Protein AF-A0A0J8TJM2-F1 (afdb_monomer)

Radius of gyration: 32.51 Å; Cα contacts (8 Å, |Δi|>4): 36; chains: 1; bounding box: 49×40×106 Å

Secondary structure (DSSP, 8-state):
------------------------------SSHHHHHHHHHHGGGS--S-EEEEEEETTEEEEEESSS-PPPTT------------

Foldseek 3Di:
DDDDDDDDDDDDDPDDDDDDPDDDDDDDPVPDPVVVVVVVVCVLVVFAPDWDFDDDDPPDTDTHGPDPGDRDPPDDDDDDDPPPPD

InterPro domains:
  IPR004100 ATPase, F1/V1/A1 complex, alpha/beta subunit, N-terminal domain [PF02874] (53-81)
  IPR036121 ATPase, F1/V1/A1 complex, a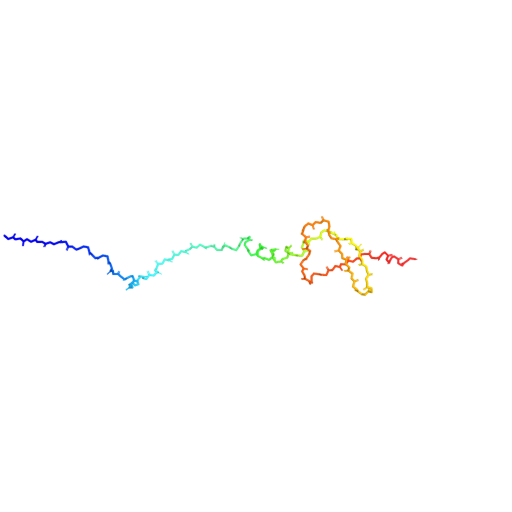lpha/beta subunit, N-terminal domain superfamily [SSF50615] (50-80)

Solvent-accessible surface area (backbone atoms only — not comparable to full-atom values): 6400 Å² total; per-residue (Å²): 137,90,80,84,83,91,78,92,79,89,84,80,79,95,80,78,90,78,86,85,85,70,92,70,91,74,75,83,80,83,65,67,58,70,60,50,59,55,47,60,65,52,50,58,77,70,39,59,96,68,66,45,83,73,48,75,60,86,94,46,72,44,68,45,57,92,55,93,62,66,59,51,90,90,62,86,83,86,77,94,69,91,77,76,89,123

Sequence (86 aa):
MFKSGVARTFGRSAFARPASTILSSTRSAVGNNALRALSARYASTEAGKTGKIHQVIGAVVDVKFDTEQLPAILNALETENGATFG

Nearest PDB structures (foldseek):
  8i7r-assembly1_L1  TM=2.228E-01  e=3.716E+00  Mus musculus

Organism: NCBI:txid454286

Structure (mmCIF, N/CA/C/O backbone):
data_AF-A0A0J8TJM2-F1
#
_entry.id   AF-A0A0J8TJM2-F1
#
loop_
_atom_site.group_PDB
_atom_site.id
_atom_site.type_symbol
_atom_site.label_atom_id
_atom_site.label_alt_id
_atom_site.label_comp_id
_atom_site.label_asym_id
_atom_site.label_entity_id
_atom_site.label_seq_id
_atom_site.pdbx_PDB_ins_code
_atom_site.Cartn_x
_atom_site.Cartn_y
_atom_site.Cartn_z
_atom_site.occupancy
_atom_site.B_iso_or_equiv
_atom_site.auth_seq_id
_atom_site.auth_comp_id
_atom_site.auth_asym_id
_atom_site.auth_atom_id
_atom_site.pdbx_PDB_model_num
ATOM 1 N N . MET A 1 1 ? -32.761 -18.386 83.668 1.00 48.88 1 MET A N 1
ATOM 2 C CA . MET A 1 1 ? -33.363 -18.103 82.344 1.00 48.88 1 MET A CA 1
ATOM 3 C C . MET A 1 1 ? -32.242 -17.828 81.355 1.00 48.88 1 MET A C 1
ATOM 5 O O . MET A 1 1 ? -31.685 -16.741 81.367 1.00 48.88 1 MET A O 1
ATOM 9 N N . PHE A 1 2 ? -31.864 -18.822 80.553 1.00 47.91 2 PHE A N 1
ATOM 10 C CA . PHE A 1 2 ? -30.934 -18.627 79.442 1.00 47.91 2 PHE A CA 1
ATOM 11 C C . PHE A 1 2 ? -31.704 -18.006 78.274 1.00 47.91 2 PHE A C 1
ATOM 13 O O . PHE A 1 2 ? -32.716 -18.559 77.852 1.00 47.91 2 PHE A O 1
ATOM 20 N N . LYS A 1 3 ? -31.247 -16.867 77.755 1.00 53.12 3 LYS A N 1
ATOM 21 C CA . LYS A 1 3 ? -31.659 -16.371 76.438 1.00 53.12 3 LYS A CA 1
ATOM 22 C C . LYS A 1 3 ? -30.410 -16.271 75.572 1.00 53.12 3 LYS A C 1
ATOM 24 O O . LYS A 1 3 ? -29.709 -15.267 75.574 1.00 53.12 3 LYS A O 1
ATOM 29 N N . SER A 1 4 ? -30.112 -17.383 74.911 1.00 54.69 4 SER A N 1
ATOM 30 C CA . SER A 1 4 ? -29.251 -17.463 73.735 1.00 54.69 4 SER A CA 1
ATOM 31 C C . SER A 1 4 ? -29.811 -16.601 72.597 1.00 54.69 4 SER A C 1
ATOM 33 O O . SER A 1 4 ? -31.019 -16.382 72.511 1.00 54.69 4 SER A O 1
ATOM 35 N N . GLY A 1 5 ? -28.937 -16.134 71.702 1.00 55.94 5 GLY A N 1
ATOM 36 C CA . GLY A 1 5 ? -29.370 -15.406 70.509 1.00 55.94 5 GLY A CA 1
ATOM 37 C C . GLY A 1 5 ? -28.248 -14.981 69.566 1.00 55.94 5 GLY A C 1
ATOM 38 O O . GLY A 1 5 ? -28.149 -13.811 69.221 1.00 55.94 5 GLY A O 1
ATOM 39 N N . VAL A 1 6 ? -27.397 -15.923 69.157 1.00 57.41 6 VAL A N 1
ATOM 40 C CA . VAL A 1 6 ? -26.543 -15.799 67.964 1.00 57.41 6 VAL A CA 1
ATOM 41 C C . VAL A 1 6 ? -27.400 -16.025 66.713 1.00 57.41 6 VAL A C 1
ATOM 43 O O . VAL A 1 6 ? -28.029 -17.072 66.622 1.00 57.41 6 VAL A O 1
ATOM 46 N N . ALA A 1 7 ? -27.376 -15.081 65.764 1.00 52.22 7 ALA A N 1
ATOM 47 C CA . ALA A 1 7 ? -27.503 -15.241 64.295 1.00 52.22 7 ALA A CA 1
ATOM 48 C C . ALA A 1 7 ? -27.613 -13.817 63.699 1.00 52.22 7 ALA A C 1
ATOM 50 O O . ALA A 1 7 ? -28.530 -13.091 64.051 1.00 52.22 7 ALA A O 1
ATOM 51 N N . ARG A 1 8 ? -26.697 -13.231 62.913 1.00 56.97 8 ARG A N 1
ATOM 52 C CA . ARG A 1 8 ? -25.946 -13.684 61.726 1.00 56.97 8 ARG A CA 1
ATOM 53 C C . ARG A 1 8 ? -26.815 -14.359 60.669 1.00 56.97 8 ARG A C 1
ATOM 55 O O . ARG A 1 8 ? -26.754 -15.569 60.533 1.00 56.97 8 ARG A O 1
ATOM 62 N N . THR A 1 9 ? -27.494 -13.560 59.849 1.00 57.31 9 THR A N 1
ATOM 63 C CA . THR A 1 9 ? -27.811 -13.932 58.460 1.00 57.31 9 THR A CA 1
ATOM 64 C C . THR A 1 9 ? -27.859 -12.685 57.584 1.00 57.31 9 THR A C 1
ATOM 66 O O . THR A 1 9 ? -28.850 -11.959 57.537 1.00 57.31 9 THR A O 1
ATOM 69 N N . PHE A 1 10 ? -26.745 -12.458 56.890 1.00 54.22 10 PHE A N 1
ATOM 70 C CA . PHE A 1 10 ? -26.696 -11.763 55.611 1.00 54.22 10 PHE A CA 1
ATOM 71 C C . PHE A 1 10 ? -27.649 -12.461 54.634 1.00 54.22 10 PHE A C 1
ATOM 73 O O . PHE A 1 10 ? -27.633 -13.686 54.546 1.00 54.22 10 PHE A O 1
ATOM 80 N N . GLY A 1 11 ? -28.451 -11.697 53.894 1.00 57.19 11 GLY A N 1
ATOM 81 C CA . GLY A 1 11 ? -29.247 -12.245 52.796 1.00 57.19 11 GLY A CA 1
ATOM 82 C C . GLY A 1 11 ? -30.653 -11.674 52.718 1.00 57.19 11 GLY A C 1
ATOM 83 O O . GLY A 1 11 ? -31.617 -12.325 53.104 1.00 57.19 11 GLY A O 1
ATOM 84 N N . ARG A 1 12 ? -30.790 -10.474 52.151 1.00 48.75 12 ARG A N 1
ATOM 85 C CA . ARG A 1 12 ? -32.053 -10.053 51.538 1.00 48.75 12 ARG A CA 1
ATOM 86 C C . ARG A 1 12 ? -31.763 -9.246 50.277 1.00 48.75 12 ARG A C 1
ATOM 88 O O . ARG A 1 12 ? -31.597 -8.035 50.306 1.00 48.75 12 ARG A O 1
ATOM 95 N N . SER A 1 13 ? -31.597 -10.006 49.196 1.00 48.25 13 SER A N 1
ATOM 96 C CA . SER A 1 13 ? -32.029 -9.710 47.826 1.00 48.25 13 SER A CA 1
ATOM 97 C C . SER A 1 13 ? -32.451 -8.260 47.542 1.00 48.25 13 SER A C 1
ATOM 99 O O . SER A 1 13 ? -33.547 -7.834 47.911 1.00 48.25 13 SER A O 1
ATOM 101 N N . ALA A 1 14 ? -31.602 -7.554 46.793 1.00 54.31 14 ALA A N 1
ATOM 102 C CA . ALA A 1 14 ? -31.872 -6.265 46.166 1.00 54.31 14 ALA A CA 1
ATOM 103 C C . ALA A 1 14 ? -32.887 -6.395 45.012 1.00 54.31 14 ALA A C 1
ATOM 105 O O . ALA A 1 14 ? -32.540 -6.298 43.839 1.00 54.31 14 ALA A O 1
ATOM 106 N N . PHE A 1 15 ? -34.158 -6.595 45.355 1.00 57.03 15 PHE A N 1
ATOM 107 C CA . PHE A 1 15 ? -35.284 -6.380 44.446 1.00 57.03 15 PHE A CA 1
ATOM 108 C C . PHE A 1 15 ? -36.308 -5.467 45.124 1.00 57.03 15 PHE A C 1
ATOM 110 O O . PHE A 1 15 ? -37.329 -5.918 45.630 1.00 57.03 15 PHE A O 1
ATOM 117 N N . ALA A 1 16 ? -36.018 -4.165 45.144 1.00 56.69 16 ALA A N 1
ATOM 118 C CA . ALA A 1 16 ? -37.013 -3.124 45.386 1.00 56.69 16 ALA A CA 1
ATOM 119 C C . ALA A 1 16 ? -36.560 -1.818 44.707 1.00 56.69 16 ALA A C 1
ATOM 121 O O . ALA A 1 16 ? -35.510 -1.266 45.020 1.00 56.69 16 ALA A O 1
ATOM 122 N N . ARG A 1 17 ? -37.344 -1.376 43.720 1.00 58.50 17 ARG A N 1
ATOM 123 C CA . ARG A 1 17 ? -37.143 -0.183 42.878 1.00 58.50 17 ARG A CA 1
ATOM 124 C C . ARG A 1 17 ? -37.184 1.101 43.725 1.00 58.50 17 ARG A C 1
ATOM 126 O O . ARG A 1 17 ? -38.052 1.190 44.592 1.00 58.50 17 ARG A O 1
ATOM 133 N N . PRO A 1 18 ? -36.408 2.141 43.377 1.00 48.44 18 PRO A N 1
ATOM 134 C CA . PRO A 1 18 ? -36.855 3.510 43.614 1.00 48.44 18 PRO A CA 1
ATOM 135 C C . PRO A 1 18 ? -36.842 4.351 42.329 1.00 48.44 18 PRO A C 1
ATOM 137 O O . PRO A 1 18 ? -35.991 4.208 41.454 1.00 48.44 18 PRO A O 1
ATOM 140 N N . ALA A 1 19 ? -37.856 5.205 42.224 1.00 53.78 19 ALA A N 1
ATOM 141 C CA . ALA A 1 19 ? -38.123 6.106 41.116 1.00 53.78 19 ALA A CA 1
ATOM 142 C C . ALA A 1 19 ? -36.979 7.110 40.894 1.00 53.78 19 ALA A C 1
ATOM 144 O O . ALA A 1 19 ? -36.549 7.788 41.824 1.00 53.78 19 ALA A O 1
ATOM 145 N N . SER A 1 20 ? -36.518 7.245 39.650 1.00 54.12 20 SER A N 1
ATOM 146 C CA . SER A 1 20 ? -35.527 8.247 39.259 1.00 54.12 20 SER A CA 1
ATOM 147 C C . SER A 1 20 ? -36.213 9.549 38.844 1.00 54.12 20 SER A C 1
ATOM 149 O O . SER A 1 20 ? -36.355 9.840 37.657 1.00 54.12 20 SER A O 1
ATOM 151 N N . THR A 1 21 ? -36.616 10.352 39.827 1.00 59.50 21 THR A N 1
ATOM 152 C CA . THR A 1 21 ? -36.688 11.804 39.631 1.00 59.50 21 THR A CA 1
ATOM 153 C C . THR A 1 21 ? -35.285 12.352 39.843 1.00 59.50 21 THR A C 1
ATOM 155 O O . THR A 1 21 ? -34.890 12.572 40.982 1.00 59.50 21 THR A O 1
ATOM 158 N N . ILE A 1 22 ? -34.537 12.58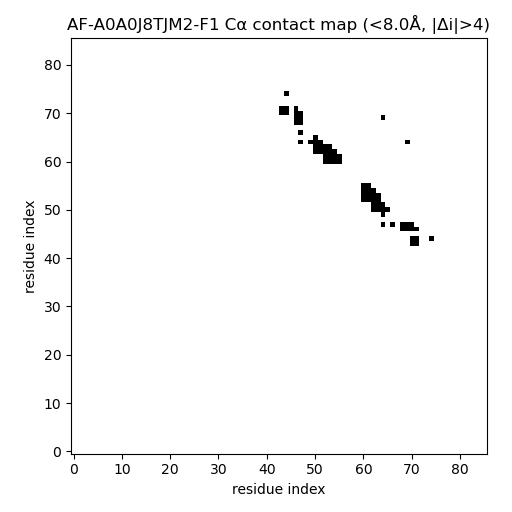5 38.764 1.00 51.25 22 ILE A N 1
ATOM 159 C CA . ILE A 1 22 ? -33.454 13.574 38.758 1.00 51.25 22 ILE A CA 1
ATOM 160 C C . ILE A 1 22 ? -33.552 14.339 37.440 1.00 51.25 22 ILE A C 1
ATOM 162 O O . ILE A 1 22 ? -33.165 13.855 36.379 1.00 51.25 22 ILE A O 1
ATOM 166 N N . LEU A 1 23 ? -34.093 15.556 37.533 1.00 67.06 23 LEU A N 1
ATOM 167 C CA . LEU A 1 23 ? -33.781 16.612 36.587 1.00 67.06 23 LEU A CA 1
ATOM 168 C C . LEU A 1 23 ? -32.281 16.889 36.693 1.00 67.06 23 LEU A C 1
ATOM 170 O O . LEU A 1 23 ? -31.817 17.427 37.695 1.00 67.06 23 LEU A O 1
ATOM 174 N N . SER A 1 24 ? -31.531 16.580 35.645 1.00 52.72 24 SER A N 1
ATOM 175 C CA . SER A 1 24 ? -30.203 17.144 35.441 1.00 52.72 24 SER A CA 1
ATOM 176 C C . SER A 1 24 ? -30.163 17.777 34.061 1.00 52.72 24 SER A C 1
ATOM 178 O O . SER A 1 24 ? -29.891 17.139 33.047 1.00 52.72 24 SER A O 1
ATOM 180 N N . SER A 1 25 ? -30.464 19.075 34.060 1.00 63.94 25 SER A N 1
ATOM 181 C CA . SER A 1 25 ? -29.809 20.044 33.191 1.00 63.94 25 SER A CA 1
ATOM 182 C C . SER A 1 25 ? -28.349 19.641 33.005 1.00 63.94 25 SER A C 1
ATOM 184 O O . SER A 1 25 ? -27.637 19.595 34.000 1.00 63.94 25 SER A O 1
ATOM 186 N N . THR A 1 26 ? -27.910 19.460 31.764 1.00 54.53 26 THR A N 1
ATOM 187 C CA . THR A 1 26 ? -26.740 20.166 31.230 1.00 54.53 26 THR A CA 1
ATOM 188 C C . THR A 1 26 ? -26.650 19.966 29.718 1.00 54.53 26 THR A C 1
ATOM 190 O O . THR A 1 26 ? -26.333 18.904 29.204 1.00 54.53 26 THR A O 1
ATOM 193 N N . ARG A 1 27 ? -26.973 21.049 29.007 1.00 56.03 27 ARG A N 1
ATOM 194 C CA . ARG A 1 27 ? -26.126 21.674 27.983 1.00 56.03 27 ARG A CA 1
ATOM 195 C C . ARG A 1 27 ? -25.325 20.698 27.116 1.00 56.03 27 ARG A C 1
ATOM 197 O O . ARG A 1 27 ? -24.301 20.187 27.545 1.00 56.03 27 ARG A O 1
ATOM 204 N N . SER A 1 28 ? -25.769 20.575 25.865 1.00 55.44 28 SER A N 1
ATOM 205 C CA . SER A 1 28 ? -24.925 20.492 24.669 1.00 55.44 28 SER A CA 1
ATOM 206 C C . SER A 1 28 ? -23.446 20.186 24.951 1.00 55.44 28 SER A C 1
ATOM 208 O O . SER A 1 28 ? -22.611 21.085 25.011 1.00 55.44 28 SER A O 1
ATOM 210 N N . ALA A 1 29 ? -23.112 18.902 25.068 1.00 52.62 29 ALA A N 1
ATOM 211 C CA . ALA A 1 29 ? -21.753 18.416 24.835 1.00 52.62 29 ALA A CA 1
ATOM 212 C C . ALA A 1 29 ? -21.517 18.231 23.320 1.00 52.62 29 ALA A C 1
ATOM 214 O O . ALA A 1 29 ? -20.867 17.285 22.876 1.00 52.62 29 ALA A O 1
ATOM 215 N N . VAL A 1 30 ? -22.093 19.122 22.503 1.00 56.84 30 VAL A N 1
ATOM 216 C CA . VAL A 1 30 ? -21.832 19.223 21.067 1.00 56.84 30 VAL A CA 1
ATOM 217 C C . VAL A 1 30 ? -20.558 20.042 20.920 1.00 56.84 30 VAL A C 1
ATOM 219 O O . VAL A 1 30 ? -20.579 21.244 20.688 1.00 56.84 30 VAL A O 1
ATOM 222 N N . GLY A 1 31 ? -19.424 19.403 21.158 1.00 63.12 31 GLY A N 1
ATOM 223 C CA . GLY A 1 31 ? -18.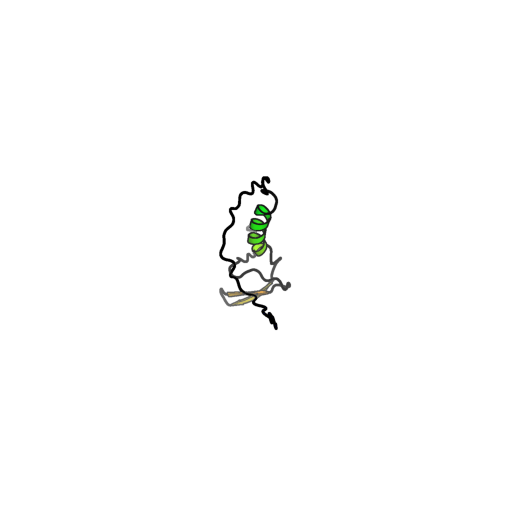132 20.057 21.040 1.00 63.12 31 GLY A CA 1
ATOM 224 C C . GLY A 1 31 ? -17.025 19.032 21.163 1.00 63.12 31 GLY A C 1
ATOM 225 O O . GLY A 1 31 ? -16.923 18.337 22.168 1.00 63.12 31 GLY A O 1
ATOM 226 N N . ASN A 1 32 ? -16.214 18.922 20.117 1.00 59.69 32 ASN A N 1
ATOM 227 C CA . ASN A 1 32 ? -14.994 18.115 20.004 1.00 59.69 32 ASN A CA 1
ATOM 228 C C . ASN A 1 32 ? -15.172 16.595 19.853 1.00 59.69 32 ASN A C 1
ATOM 230 O O . ASN A 1 32 ? -14.433 15.994 19.076 1.00 59.69 32 ASN A O 1
ATOM 234 N N . ASN A 1 33 ? -16.153 15.957 20.499 1.00 63.91 33 ASN A N 1
ATOM 235 C CA . ASN A 1 33 ? -16.260 14.488 20.458 1.00 63.91 33 ASN A CA 1
ATOM 236 C C . ASN A 1 33 ? -16.731 13.937 19.098 1.00 63.91 33 ASN A C 1
ATOM 238 O O . ASN A 1 33 ? -16.219 12.923 18.627 1.00 63.91 33 ASN A O 1
ATOM 242 N N . ALA A 1 34 ? -17.660 14.632 18.435 1.00 67.19 34 ALA A N 1
ATOM 243 C CA . ALA A 1 34 ? -18.140 14.245 17.106 1.00 67.19 34 ALA A CA 1
ATOM 244 C C . ALA A 1 34 ? -17.041 14.368 16.034 1.00 67.19 34 ALA A C 1
ATOM 246 O O . ALA A 1 34 ? -16.908 13.496 15.179 1.00 67.19 34 ALA A O 1
ATOM 247 N N . LEU A 1 35 ? -16.201 15.406 16.123 1.00 70.19 35 LEU A N 1
ATOM 248 C CA . LEU A 1 35 ? -15.091 15.613 15.188 1.00 70.19 35 LEU A CA 1
ATOM 249 C C . LEU A 1 35 ? -13.979 14.575 15.385 1.00 70.19 35 LEU A C 1
ATOM 251 O O . LEU A 1 35 ? -13.418 14.093 14.407 1.00 70.19 35 LEU A O 1
ATOM 255 N N . ARG A 1 36 ? -13.721 14.161 16.634 1.00 71.56 36 ARG A N 1
ATOM 256 C CA . ARG A 1 36 ? -12.744 13.109 16.965 1.00 71.56 36 ARG A CA 1
ATOM 257 C C . ARG A 1 36 ? -13.159 11.725 16.466 1.00 71.56 36 ARG A C 1
ATOM 259 O O . ARG A 1 36 ? -12.312 10.934 16.070 1.00 71.56 36 ARG A O 1
ATOM 266 N N . ALA A 1 37 ? -14.456 11.423 16.495 1.00 72.19 37 ALA A N 1
ATOM 267 C CA . ALA A 1 37 ? -14.984 10.153 16.000 1.00 72.19 37 ALA A CA 1
ATOM 268 C C . ALA A 1 37 ? -14.899 10.044 14.468 1.00 72.19 37 ALA A C 1
ATOM 270 O O . ALA A 1 37 ? -14.651 8.962 13.938 1.00 72.19 37 ALA A O 1
ATOM 271 N N . LEU A 1 38 ? -15.081 11.162 13.761 1.00 76.19 38 LEU A N 1
ATOM 272 C CA . LEU A 1 38 ? -14.912 11.234 12.310 1.00 76.19 38 LEU A CA 1
ATOM 273 C C . LEU A 1 38 ? -13.431 11.191 11.915 1.00 76.19 38 LEU A C 1
ATOM 275 O O . LEU A 1 38 ? -13.065 10.420 11.028 1.00 76.19 38 LEU A O 1
ATOM 279 N N . SER A 1 39 ? -12.570 11.941 12.614 1.00 74.56 39 SER A N 1
ATOM 280 C CA . SER A 1 39 ? -11.130 11.933 12.344 1.00 74.56 39 SER A CA 1
ATOM 281 C C . SER A 1 39 ? -10.490 10.582 12.651 1.00 74.56 39 SER A C 1
ATOM 283 O O . SER A 1 39 ? -9.653 10.137 11.885 1.00 74.56 39 SER A O 1
ATOM 285 N N . ALA A 1 40 ? -10.922 9.867 13.694 1.00 71.69 40 ALA A N 1
ATOM 286 C CA . ALA A 1 40 ? -10.412 8.528 13.996 1.00 71.69 40 ALA A CA 1
ATOM 287 C C . ALA A 1 40 ? -10.715 7.497 12.893 1.00 71.69 40 ALA A C 1
ATOM 289 O O . ALA A 1 40 ? -9.920 6.585 12.690 1.00 71.69 40 ALA A O 1
ATOM 290 N N . ARG A 1 41 ? -11.831 7.644 12.159 1.00 67.75 41 ARG A N 1
ATOM 291 C CA . ARG A 1 41 ? -12.122 6.791 10.991 1.00 67.75 41 ARG A CA 1
ATOM 292 C C . ARG A 1 41 ? -11.218 7.113 9.802 1.00 67.75 41 ARG A C 1
ATOM 294 O O . ARG A 1 41 ? -10.811 6.200 9.099 1.00 67.75 41 ARG A O 1
ATOM 301 N N . TYR A 1 42 ? -10.900 8.391 9.601 1.00 66.00 42 TYR A N 1
ATOM 302 C CA . TYR A 1 42 ? -9.999 8.851 8.537 1.00 66.00 42 TYR A CA 1
ATOM 303 C C . TYR A 1 42 ? -8.508 8.770 8.910 1.00 66.00 42 TYR A C 1
ATOM 305 O O . TYR A 1 42 ? -7.646 8.788 8.039 1.00 66.00 42 TYR A O 1
ATOM 313 N N . ALA A 1 43 ? -8.167 8.596 10.186 1.00 64.25 43 ALA A N 1
ATOM 314 C CA . ALA A 1 43 ? -6.781 8.448 10.627 1.00 64.25 43 ALA A CA 1
ATOM 315 C C . ALA A 1 43 ? -6.117 7.188 10.038 1.00 64.25 43 ALA A C 1
ATOM 317 O O . ALA A 1 43 ? -4.904 7.148 9.853 1.00 64.25 43 ALA A O 1
ATOM 318 N N . SER A 1 44 ? -6.906 6.168 9.684 1.00 61.19 44 SER A N 1
ATOM 319 C CA . SER A 1 44 ? -6.418 4.957 9.013 1.00 61.19 44 SER A CA 1
ATOM 320 C C . SER A 1 44 ? -5.974 5.190 7.562 1.00 61.19 44 SER A C 1
ATOM 322 O O . SER A 1 44 ? -5.216 4.378 7.033 1.00 61.19 44 SER A O 1
ATOM 324 N N . THR A 1 45 ? -6.401 6.288 6.925 1.00 60.00 45 THR A N 1
ATOM 325 C CA . THR A 1 45 ? -5.929 6.698 5.587 1.00 60.00 45 THR A CA 1
ATOM 326 C C . THR A 1 45 ? -4.664 7.562 5.619 1.00 60.00 45 THR A C 1
ATOM 328 O O . THR A 1 45 ? -4.034 7.731 4.584 1.00 60.00 45 THR A O 1
ATOM 331 N N . GLU A 1 46 ? -4.240 8.063 6.785 1.00 61.72 46 GLU A N 1
ATOM 332 C CA . GLU A 1 46 ? -3.020 8.888 6.923 1.00 61.72 46 GLU A CA 1
ATOM 333 C C . GLU A 1 46 ? -1.753 8.062 7.236 1.00 61.72 46 GLU A C 1
ATOM 335 O O . GLU A 1 46 ? -0.639 8.585 7.317 1.00 61.72 46 GLU A O 1
ATOM 340 N N . ALA A 1 47 ? -1.907 6.752 7.428 1.00 57.56 47 ALA A N 1
ATOM 341 C CA . ALA A 1 47 ? -0.843 5.848 7.834 1.00 57.56 47 ALA A CA 1
ATOM 342 C C . ALA A 1 47 ? -0.094 5.250 6.623 1.00 57.56 47 ALA A C 1
ATOM 344 O O . ALA A 1 47 ? -0.484 4.210 6.100 1.00 57.56 47 ALA A O 1
ATOM 345 N N . GLY A 1 48 ? 1.005 5.895 6.212 1.00 60.12 48 GLY A N 1
ATOM 346 C CA . GLY A 1 48 ? 1.967 5.363 5.232 1.00 60.12 48 GLY A CA 1
ATOM 347 C C . GLY A 1 48 ? 2.508 6.446 4.299 1.00 60.12 48 GLY A C 1
ATOM 348 O O . GLY A 1 48 ? 1.916 6.737 3.271 1.00 60.12 48 GLY A O 1
ATOM 349 N N . LYS A 1 49 ? 3.634 7.072 4.667 1.00 71.81 49 LYS A N 1
ATOM 350 C CA . LYS A 1 49 ? 4.130 8.308 4.029 1.00 71.81 49 LYS A CA 1
ATOM 351 C C . LYS A 1 49 ? 4.582 8.146 2.575 1.00 71.81 49 LYS A C 1
ATOM 353 O O . LYS A 1 49 ? 4.480 9.111 1.837 1.00 71.81 49 LYS A O 1
ATOM 358 N N . THR A 1 50 ? 5.118 6.986 2.194 1.00 84.88 50 THR A N 1
ATOM 359 C CA . THR A 1 50 ? 5.506 6.552 0.832 1.00 84.88 50 THR A CA 1
ATOM 360 C C . THR A 1 50 ? 6.164 5.173 0.985 1.00 84.88 50 THR A C 1
ATOM 362 O O . THR A 1 50 ? 6.858 4.935 1.975 1.00 84.88 50 THR A O 1
ATOM 365 N N . GLY A 1 51 ? 5.950 4.261 0.036 1.00 89.12 51 GLY A N 1
ATOM 366 C CA . GLY A 1 51 ? 6.644 2.971 -0.043 1.00 89.12 51 GLY A CA 1
ATOM 367 C C . GLY A 1 51 ? 7.490 2.873 -1.312 1.00 89.12 51 GLY A C 1
ATOM 368 O O . GLY A 1 51 ? 7.306 3.651 -2.247 1.00 89.12 51 GLY A O 1
ATOM 369 N N . LYS A 1 52 ? 8.420 1.918 -1.358 1.00 91.50 52 LYS A N 1
ATOM 370 C CA . LYS A 1 52 ? 9.227 1.620 -2.551 1.00 91.50 52 LYS A CA 1
ATOM 371 C C . LYS A 1 52 ? 8.821 0.274 -3.131 1.00 91.50 52 LYS A C 1
ATOM 373 O O . LYS A 1 52 ? 8.590 -0.678 -2.389 1.00 91.50 52 LYS A O 1
ATOM 378 N N . ILE A 1 53 ? 8.777 0.180 -4.455 1.00 92.56 53 ILE A N 1
ATOM 379 C CA . ILE A 1 53 ? 8.544 -1.093 -5.143 1.00 92.56 53 ILE A CA 1
ATOM 380 C C . ILE A 1 53 ? 9.751 -2.004 -4.892 1.00 92.56 53 ILE A C 1
ATOM 382 O O . ILE A 1 53 ? 10.892 -1.597 -5.113 1.00 92.56 53 ILE A O 1
ATOM 386 N N . HIS A 1 54 ? 9.499 -3.218 -4.410 1.00 94.50 54 HIS A N 1
ATOM 387 C CA . HIS A 1 54 ? 10.531 -4.215 -4.128 1.00 94.50 54 HIS A CA 1
ATOM 388 C C . HIS A 1 54 ? 10.602 -5.273 -5.228 1.00 94.50 54 HIS A C 1
ATOM 390 O O . HIS A 1 54 ? 11.687 -5.616 -5.692 1.00 94.50 54 HIS A O 1
ATOM 396 N N . GLN A 1 55 ? 9.445 -5.770 -5.663 1.00 96.81 55 GLN A N 1
ATOM 397 C CA . GLN A 1 55 ? 9.352 -6.784 -6.703 1.00 96.81 55 GLN A CA 1
ATOM 398 C C . GLN A 1 55 ? 8.080 -6.589 -7.528 1.00 96.81 55 GLN A C 1
ATOM 400 O O . GLN A 1 55 ? 7.049 -6.156 -7.018 1.00 96.81 55 GLN A O 1
ATOM 405 N N . VAL A 1 56 ? 8.165 -6.923 -8.815 1.00 96.06 56 VAL A N 1
ATOM 406 C CA . VAL A 1 56 ? 7.032 -6.910 -9.741 1.00 96.06 56 VAL A CA 1
ATOM 407 C C . VAL A 1 56 ? 6.953 -8.269 -10.423 1.00 96.06 56 VAL A C 1
ATOM 409 O O . VAL A 1 56 ? 7.912 -8.699 -11.066 1.00 96.06 56 VAL A O 1
ATOM 412 N N . ILE A 1 57 ? 5.813 -8.944 -10.284 1.00 96.69 57 ILE A N 1
ATOM 413 C CA . ILE A 1 57 ? 5.515 -10.213 -10.952 1.00 96.69 57 ILE A CA 1
ATOM 414 C C . ILE A 1 57 ? 4.217 -10.036 -11.744 1.00 96.69 57 ILE A C 1
ATOM 416 O O . ILE A 1 57 ? 3.114 -10.259 -11.243 1.00 96.69 57 ILE A O 1
ATOM 420 N N . GLY A 1 58 ? 4.342 -9.608 -13.001 1.00 95.88 58 GLY A N 1
ATOM 421 C CA . GLY A 1 58 ? 3.181 -9.302 -13.838 1.00 95.88 58 GLY A CA 1
ATOM 422 C C . GLY A 1 58 ? 2.322 -8.195 -13.218 1.00 95.88 58 GLY A C 1
ATOM 423 O O . GLY A 1 58 ? 2.810 -7.091 -13.006 1.00 95.88 58 GLY A O 1
ATOM 424 N N . ALA A 1 59 ? 1.052 -8.496 -12.923 1.00 94.38 59 ALA A N 1
ATOM 425 C CA . ALA A 1 59 ? 0.117 -7.560 -12.288 1.00 94.38 59 ALA A CA 1
ATOM 426 C C . ALA A 1 59 ? 0.264 -7.464 -10.755 1.00 94.38 59 ALA A C 1
ATOM 428 O O . ALA A 1 59 ? -0.374 -6.616 -10.134 1.00 94.38 59 ALA A O 1
ATOM 429 N N . VAL A 1 60 ? 1.065 -8.335 -10.135 1.00 94.50 60 VAL A N 1
ATOM 430 C CA . VAL A 1 60 ? 1.291 -8.348 -8.684 1.00 94.50 60 VAL A CA 1
ATOM 431 C C . VAL A 1 60 ? 2.526 -7.510 -8.363 1.00 94.50 60 VAL A C 1
ATOM 433 O O . VAL A 1 60 ? 3.583 -7.698 -8.969 1.00 94.50 60 VAL A O 1
ATOM 436 N N . VAL A 1 61 ? 2.391 -6.587 -7.410 1.00 94.25 61 VAL A N 1
ATOM 437 C CA . VAL A 1 61 ? 3.447 -5.645 -7.018 1.00 94.25 61 VAL A CA 1
ATOM 438 C C . VAL A 1 61 ? 3.664 -5.721 -5.513 1.00 94.25 61 VAL A C 1
ATOM 440 O O . VAL A 1 61 ? 2.760 -5.410 -4.737 1.00 94.25 61 VAL A O 1
ATOM 443 N N . ASP A 1 62 ? 4.880 -6.077 -5.111 1.00 94.44 62 ASP A N 1
ATOM 444 C CA . ASP A 1 62 ? 5.300 -6.047 -3.714 1.00 94.44 62 ASP A CA 1
ATOM 445 C C . ASP A 1 62 ? 5.891 -4.670 -3.394 1.00 94.44 62 ASP A C 1
ATOM 447 O O . ASP A 1 62 ? 6.885 -4.244 -3.994 1.00 94.44 62 ASP A O 1
ATOM 451 N N . VAL A 1 63 ? 5.295 -3.970 -2.425 1.00 93.12 63 VAL A N 1
ATOM 452 C CA . VAL A 1 63 ? 5.730 -2.642 -1.967 1.00 93.12 63 VAL A CA 1
ATOM 453 C C . VAL A 1 63 ? 6.277 -2.744 -0.547 1.00 93.12 63 VAL A C 1
ATOM 455 O O . VAL A 1 63 ? 5.603 -3.230 0.360 1.00 93.12 63 VAL A O 1
ATOM 458 N N . LYS A 1 64 ? 7.504 -2.260 -0.344 1.00 91.81 64 LYS A N 1
ATOM 459 C CA . LYS A 1 64 ? 8.155 -2.185 0.963 1.00 91.81 64 LYS A CA 1
ATOM 460 C C . LYS A 1 64 ? 7.990 -0.788 1.553 1.00 91.81 64 LYS A C 1
ATOM 462 O O . LYS A 1 64 ? 8.344 0.207 0.92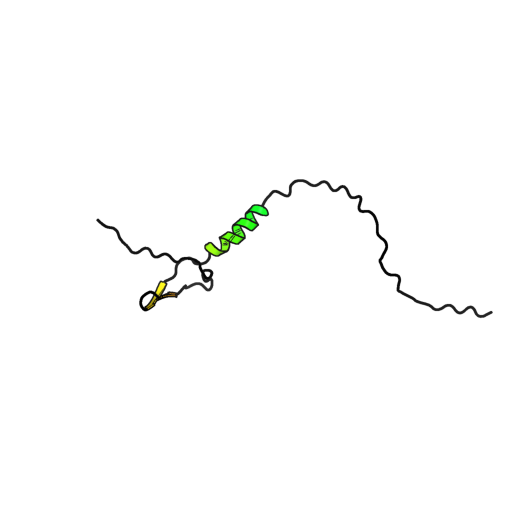2 1.00 91.81 64 LYS A O 1
ATOM 467 N N . PHE A 1 65 ? 7.506 -0.730 2.786 1.00 90.88 65 PHE A N 1
ATOM 468 C CA . PHE A 1 65 ? 7.454 0.491 3.582 1.00 90.88 65 PHE A CA 1
ATOM 469 C C . PHE A 1 65 ? 8.612 0.488 4.582 1.00 90.88 65 PHE A C 1
ATOM 471 O O . PHE A 1 65 ? 8.902 -0.537 5.196 1.00 90.88 65 PHE A O 1
ATOM 478 N N . ASP A 1 66 ? 9.283 1.631 4.730 1.00 86.31 66 ASP A N 1
ATOM 479 C CA . ASP A 1 66 ? 10.405 1.785 5.668 1.00 86.31 66 ASP A CA 1
ATOM 480 C C . ASP A 1 66 ? 9.924 1.957 7.125 1.00 86.31 66 ASP A C 1
ATOM 482 O O . ASP A 1 66 ? 10.709 1.857 8.065 1.00 86.31 66 ASP A O 1
ATOM 486 N N . THR A 1 67 ? 8.628 2.218 7.323 1.00 85.19 67 THR A N 1
ATOM 487 C CA . THR A 1 67 ? 7.991 2.386 8.633 1.00 85.19 67 THR A CA 1
ATOM 488 C C . THR A 1 67 ? 7.294 1.111 9.098 1.00 85.19 67 THR A C 1
ATOM 490 O O . THR A 1 67 ? 6.747 0.373 8.286 1.00 85.19 67 THR A O 1
ATOM 493 N N . GLU A 1 68 ? 7.207 0.909 10.416 1.00 82.69 68 GLU A N 1
ATOM 494 C CA . GLU A 1 68 ? 6.426 -0.190 11.022 1.00 82.69 68 GLU A CA 1
ATOM 495 C C . GLU A 1 68 ? 4.912 -0.044 10.796 1.00 82.69 68 GLU A C 1
ATOM 497 O O . GLU A 1 68 ? 4.160 -1.015 10.850 1.00 82.69 68 GLU A 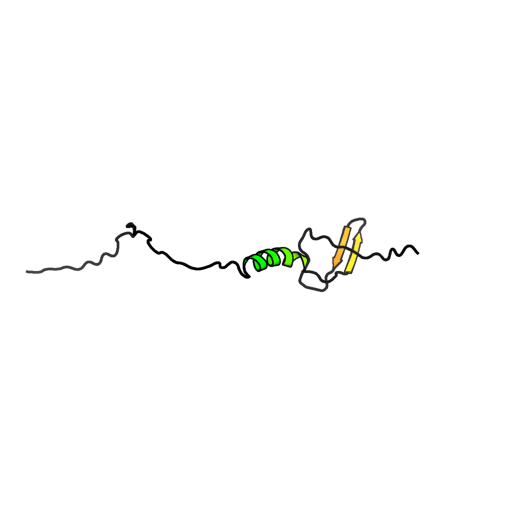O 1
ATOM 502 N N . GLN A 1 69 ? 4.460 1.182 10.522 1.00 82.94 69 GLN A N 1
ATOM 503 C CA . GLN A 1 69 ? 3.080 1.472 10.174 1.00 82.94 69 GLN A CA 1
ATOM 504 C C . GLN A 1 69 ? 2.833 1.101 8.705 1.00 82.94 69 GLN A C 1
ATOM 506 O O . GLN A 1 69 ? 3.301 1.797 7.800 1.00 82.94 69 GLN A O 1
ATOM 511 N N . LEU A 1 70 ? 2.078 0.026 8.484 1.00 86.38 70 LEU A N 1
ATOM 512 C CA . LEU A 1 70 ? 1.608 -0.375 7.160 1.00 86.38 70 LEU A CA 1
ATOM 513 C C . LEU A 1 70 ? 0.230 0.238 6.860 1.00 86.38 70 LEU A C 1
ATOM 515 O O . LEU A 1 70 ? -0.598 0.339 7.774 1.00 86.38 70 LEU A O 1
ATOM 519 N N . PRO A 1 71 ? -0.048 0.611 5.596 1.00 86.50 71 PRO A N 1
ATOM 520 C CA . PRO A 1 71 ? -1.397 0.965 5.170 1.00 86.50 71 PRO A CA 1
ATOM 521 C C . PRO A 1 71 ? -2.376 -0.180 5.445 1.00 86.50 71 PRO A C 1
ATOM 523 O O . PRO A 1 71 ? -2.019 -1.357 5.354 1.00 86.50 71 PRO A O 1
ATOM 526 N N . ALA A 1 72 ? -3.623 0.158 5.773 1.00 86.69 72 ALA A N 1
ATOM 527 C CA . ALA A 1 72 ? -4.660 -0.845 5.969 1.00 86.69 72 ALA A CA 1
ATOM 528 C C . ALA A 1 72 ? -4.886 -1.667 4.687 1.00 86.69 72 ALA A C 1
ATOM 530 O O . ALA A 1 72 ? -4.758 -1.163 3.570 1.00 86.69 72 ALA A O 1
ATOM 531 N N . ILE A 1 73 ? -5.257 -2.940 4.850 1.00 87.06 73 ILE A N 1
ATOM 532 C CA . ILE A 1 73 ? -5.635 -3.796 3.721 1.00 87.06 73 ILE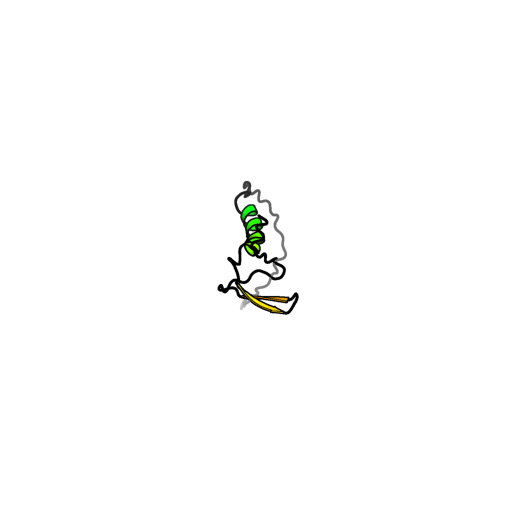 A CA 1
ATOM 533 C C . ILE A 1 73 ? -6.814 -3.144 2.988 1.00 87.06 73 ILE A C 1
ATOM 535 O O . ILE A 1 73 ? -7.734 -2.642 3.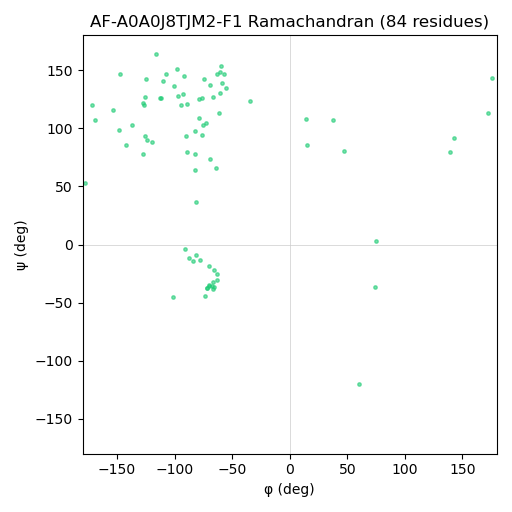631 1.00 87.06 73 ILE A O 1
ATOM 539 N N . LEU A 1 74 ? -6.788 -3.185 1.652 1.00 86.88 74 LEU A N 1
ATOM 540 C CA . LEU A 1 74 ? -7.732 -2.513 0.743 1.00 86.88 74 LEU A CA 1
ATOM 541 C C . LEU A 1 74 ? -7.554 -0.990 0.605 1.00 86.88 74 LEU A C 1
ATOM 543 O O . LEU A 1 74 ? -8.314 -0.376 -0.142 1.00 86.88 74 LEU A O 1
ATOM 547 N N . ASN A 1 75 ? -6.550 -0.378 1.243 1.00 87.50 75 ASN A N 1
ATOM 548 C CA . ASN A 1 75 ? -6.133 0.969 0.851 1.00 87.50 75 ASN A CA 1
ATOM 549 C C . ASN A 1 75 ? -5.465 0.923 -0.531 1.00 87.50 75 ASN A C 1
ATOM 551 O O . ASN A 1 75 ? -4.651 0.041 -0.812 1.00 87.50 75 ASN A O 1
ATOM 555 N N . ALA A 1 76 ? -5.795 1.890 -1.385 1.00 88.31 76 ALA A N 1
ATOM 556 C CA . ALA A 1 76 ? -5.150 2.049 -2.681 1.00 88.31 76 ALA A CA 1
ATOM 557 C C . ALA A 1 76 ? -3.739 2.638 -2.518 1.00 88.31 76 ALA A C 1
ATOM 559 O O . ALA A 1 76 ? -3.515 3.507 -1.675 1.00 88.31 76 ALA A O 1
ATOM 560 N N . LEU A 1 77 ? -2.803 2.167 -3.345 1.00 89.12 77 LEU A N 1
ATOM 561 C CA . LEU A 1 77 ? -1.471 2.747 -3.494 1.00 89.12 77 LEU A CA 1
ATOM 562 C C . LEU A 1 77 ? -1.374 3.349 -4.893 1.00 89.12 77 LEU A C 1
ATOM 564 O O . LEU A 1 77 ? -1.623 2.662 -5.882 1.00 89.12 77 LEU A O 1
ATOM 568 N N . GLU A 1 78 ? -1.008 4.622 -4.967 1.00 88.69 78 GLU A N 1
ATOM 569 C CA . GLU A 1 78 ? -0.800 5.336 -6.224 1.00 88.69 78 GLU A CA 1
ATOM 570 C C . GLU A 1 78 ? 0.696 5.562 -6.448 1.00 88.69 78 GLU A C 1
ATOM 572 O O . GLU A 1 78 ? 1.466 5.747 -5.504 1.00 88.69 78 GLU A O 1
ATOM 577 N N . THR A 1 79 ? 1.114 5.542 -7.711 1.00 87.88 79 THR A N 1
ATOM 578 C CA . THR A 1 79 ? 2.486 5.858 -8.115 1.00 87.88 79 THR A CA 1
ATOM 579 C C . THR A 1 79 ? 2.452 6.944 -9.172 1.00 87.88 79 THR A C 1
ATOM 581 O O . THR A 1 79 ? 1.791 6.778 -10.199 1.00 87.88 79 THR A O 1
ATOM 584 N N . GLU A 1 80 ? 3.198 8.024 -8.963 1.00 83.25 80 GLU A N 1
ATOM 585 C CA . GLU A 1 80 ? 3.433 9.014 -10.007 1.00 83.25 80 GLU A CA 1
ATOM 586 C C . GLU A 1 80 ? 4.443 8.436 -11.005 1.00 83.25 80 GLU A C 1
ATOM 588 O O . GLU A 1 80 ? 5.639 8.340 -10.735 1.00 83.25 80 GLU A O 1
ATOM 593 N N . ASN A 1 81 ? 3.949 7.981 -12.154 1.00 77.56 81 ASN A N 1
ATOM 594 C CA . ASN A 1 81 ? 4.788 7.617 -13.288 1.00 77.56 81 ASN A CA 1
ATOM 595 C C . ASN A 1 81 ? 4.850 8.859 -14.179 1.00 77.56 81 ASN A C 1
ATOM 597 O O . ASN A 1 81 ? 3.797 9.342 -14.586 1.00 77.56 81 ASN A O 1
ATOM 601 N N . GLY A 1 82 ? 6.045 9.406 -14.422 1.00 63.19 82 GLY A N 1
ATOM 602 C CA . GLY A 1 82 ? 6.269 10.713 -15.060 1.00 63.19 82 GLY A CA 1
ATOM 603 C C . GLY A 1 82 ? 5.797 10.820 -16.515 1.00 63.19 82 GLY A C 1
ATOM 604 O O . GLY A 1 82 ? 6.602 11.005 -17.423 1.00 63.19 82 GLY A O 1
ATOM 605 N N . ALA A 1 83 ? 4.493 10.730 -16.756 1.00 54.31 83 ALA A N 1
ATOM 606 C CA . ALA A 1 83 ? 3.862 10.969 -18.042 1.00 54.31 83 ALA A CA 1
ATOM 607 C C . ALA A 1 83 ? 3.646 12.478 -18.243 1.00 54.31 83 ALA A C 1
ATOM 609 O O . ALA A 1 83 ? 2.520 12.959 -18.349 1.00 54.31 83 ALA A O 1
ATOM 610 N N . THR A 1 84 ? 4.737 13.240 -18.309 1.00 50.00 84 THR A N 1
ATOM 611 C CA . THR A 1 84 ? 4.724 14.525 -19.012 1.00 50.00 84 THR A CA 1
ATOM 612 C C . THR A 1 84 ? 4.766 14.222 -20.505 1.00 50.00 84 THR A C 1
ATOM 614 O O 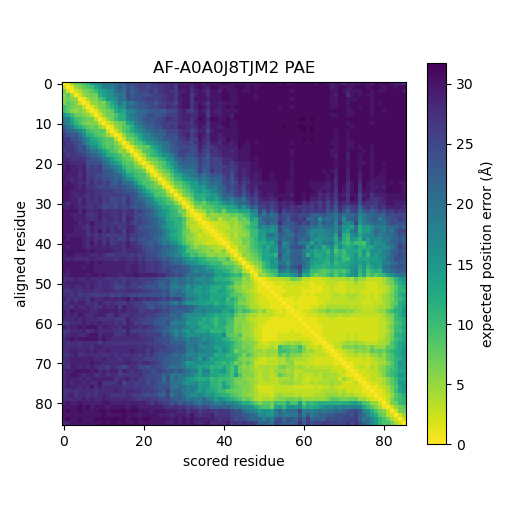. THR A 1 84 ? 5.836 13.998 -21.066 1.00 50.00 84 THR A O 1
ATOM 617 N N . PHE A 1 85 ? 3.599 14.168 -21.145 1.00 54.16 85 PHE A N 1
ATOM 618 C CA . PHE A 1 85 ? 3.515 14.283 -22.598 1.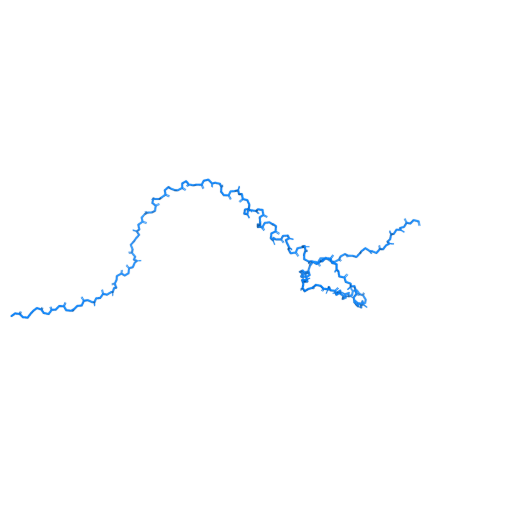00 54.16 85 PHE A CA 1
ATOM 619 C C . PHE A 1 85 ? 3.781 15.750 -22.959 1.00 54.16 85 PHE A C 1
ATOM 621 O O . PHE A 1 85 ? 2.928 16.607 -22.724 1.00 54.16 85 PHE A O 1
ATOM 628 N N . GLY A 1 86 ? 4.979 16.027 -23.468 1.00 44.25 86 GLY A N 1
ATOM 629 C CA . GLY A 1 86 ? 5.400 17.304 -24.043 1.00 44.25 86 GLY A CA 1
ATOM 630 C C . GLY A 1 86 ? 6.101 17.065 -25.366 1.00 44.25 86 GLY A C 1
ATOM 631 O O . GLY A 1 86 ? 6.807 16.035 -25.458 1.00 44.25 86 GLY A O 1
#

pLDDT: mean 70.19, std 16.26, range [44.25, 96.81]

Mean predicted aligned error: 19.21 Å